Protein AF-A0A7V6X004-F1 (afdb_monomer_lite)

Sequence (147 aa):
MLSRKVRIRLLLVLLCLLVVHVFVLPSQNLTAADRKILEEVDLLMKHHDYAGAIALLEKTLNFQEQENVKPFLERMELAQELHASESAFSAAMQHYNEGNYQLALEYFRRVKPKDVKNFTAAREKICELNMSIVKDVIREKEISGAQ

Radius of gyration: 27.27 Å; chains: 1; bounding box: 53×56×82 Å

Structure (mmCIF, N/CA/C/O backbone):
data_AF-A0A7V6X004-F1
#
_entry.id   AF-A0A7V6X004-F1
#
loop_
_atom_site.group_PDB
_atom_site.id
_atom_site.type_symbol
_atom_site.label_atom_id
_atom_site.label_alt_id
_atom_site.label_comp_id
_atom_site.label_asym_id
_atom_site.label_entity_id
_atom_site.label_seq_id
_atom_site.pdbx_PDB_ins_code
_atom_site.Cartn_x
_atom_site.Cartn_y
_atom_site.Cartn_z
_atom_site.occupancy
_atom_site.B_iso_or_equiv
_atom_site.auth_seq_id
_atom_site.auth_comp_id
_atom_site.auth_asym_id
_atom_site.auth_atom_id
_atom_site.pdbx_PDB_model_num
ATOM 1 N N . MET A 1 1 ? 11.424 47.099 -39.315 1.00 58.59 1 MET A N 1
ATOM 2 C CA . MET A 1 1 ? 12.587 46.178 -39.390 1.00 58.59 1 MET A CA 1
ATOM 3 C C . MET A 1 1 ? 13.391 46.293 -38.100 1.00 58.59 1 MET A C 1
ATOM 5 O O . MET A 1 1 ? 13.890 47.375 -37.824 1.00 58.59 1 MET A O 1
ATOM 9 N N . LEU A 1 2 ? 13.506 45.235 -37.286 1.00 64.00 2 LEU A N 1
ATOM 10 C CA . LEU A 1 2 ? 14.299 45.308 -36.046 1.00 64.00 2 LEU A CA 1
ATOM 11 C C . LEU A 1 2 ? 15.771 45.617 -36.358 1.00 64.00 2 LEU A C 1
ATOM 13 O O . LEU A 1 2 ? 16.352 44.993 -37.254 1.00 64.00 2 LEU A O 1
ATOM 17 N N . SER A 1 3 ? 16.363 46.541 -35.596 1.00 79.75 3 SER A N 1
ATOM 18 C CA . SER A 1 3 ? 17.780 46.904 -35.692 1.00 79.75 3 SER A CA 1
ATOM 19 C C . SER A 1 3 ? 18.680 45.690 -35.443 1.00 79.75 3 SER A C 1
ATOM 21 O O . SER A 1 3 ? 18.392 44.851 -34.586 1.00 79.75 3 SER A O 1
ATOM 23 N N . ARG A 1 4 ? 19.792 45.600 -36.184 1.00 80.69 4 ARG A N 1
ATOM 24 C CA . ARG A 1 4 ? 20.750 44.477 -36.149 1.00 80.69 4 ARG A CA 1
ATOM 25 C C . ARG A 1 4 ? 21.224 44.168 -34.720 1.00 80.69 4 ARG A C 1
ATOM 27 O O . ARG A 1 4 ? 21.331 43.006 -34.349 1.00 80.69 4 ARG A O 1
ATOM 34 N N . LYS A 1 5 ? 21.397 45.206 -33.893 1.00 83.06 5 LYS A N 1
ATOM 35 C CA . LYS A 1 5 ? 21.793 45.100 -32.476 1.00 83.06 5 LYS A CA 1
ATOM 36 C C . LYS A 1 5 ? 20.713 44.452 -31.603 1.00 83.06 5 LYS A C 1
ATOM 38 O O . LYS A 1 5 ? 21.031 43.674 -30.711 1.00 83.06 5 LYS A O 1
ATOM 43 N N . VAL A 1 6 ? 19.441 44.747 -31.878 1.00 82.94 6 VAL A N 1
ATOM 44 C CA . VAL A 1 6 ? 18.302 44.185 -31.138 1.00 82.94 6 VAL A CA 1
ATOM 45 C C . VAL A 1 6 ? 18.135 42.706 -31.475 1.00 82.94 6 VAL A C 1
ATOM 47 O O . VAL A 1 6 ? 17.937 41.907 -30.570 1.00 82.94 6 VAL A O 1
ATOM 50 N N . ARG A 1 7 ? 18.317 42.317 -32.747 1.00 85.75 7 ARG A N 1
ATOM 51 C CA . ARG A 1 7 ? 18.272 40.902 -33.160 1.00 85.75 7 ARG A CA 1
ATOM 52 C C . ARG A 1 7 ? 19.364 40.065 -32.493 1.00 85.75 7 ARG A C 1
ATOM 54 O O . ARG A 1 7 ? 19.078 38.967 -32.035 1.00 85.75 7 ARG A O 1
ATOM 61 N N . ILE A 1 8 ? 20.585 40.599 -32.395 1.00 87.00 8 ILE A N 1
ATOM 62 C CA . ILE A 1 8 ? 21.707 39.908 -31.737 1.00 87.00 8 ILE A CA 1
ATOM 63 C C . ILE A 1 8 ? 21.430 39.717 -30.242 1.00 87.00 8 ILE A C 1
ATOM 65 O O . ILE A 1 8 ? 21.619 38.620 -29.729 1.00 87.00 8 ILE A O 1
ATOM 69 N N . ARG A 1 9 ? 20.925 40.749 -29.547 1.00 87.75 9 ARG A N 1
ATOM 70 C CA . ARG A 1 9 ? 20.563 40.634 -28.123 1.00 87.75 9 ARG A CA 1
ATOM 71 C C . ARG A 1 9 ? 19.437 39.624 -27.890 1.00 87.75 9 ARG A C 1
ATOM 73 O O . ARG A 1 9 ? 19.521 38.846 -26.949 1.00 87.75 9 ARG A O 1
ATOM 80 N N . LEU A 1 10 ? 18.426 39.601 -28.759 1.00 87.12 10 LEU A N 1
ATOM 81 C CA . LEU A 1 10 ? 17.325 38.635 -28.689 1.00 87.12 10 LEU A CA 1
ATOM 82 C C . LEU A 1 10 ? 17.809 37.194 -28.880 1.00 87.12 10 LEU A C 1
ATOM 84 O O . LEU A 1 10 ? 17.416 36.323 -28.113 1.00 87.12 10 LEU A O 1
ATOM 88 N N . LEU A 1 11 ? 18.698 36.955 -29.849 1.00 89.38 11 LEU A N 1
ATOM 89 C CA . LEU A 1 11 ? 19.294 35.633 -30.070 1.00 89.38 11 LEU A CA 1
ATOM 90 C C . LEU A 1 11 ? 20.123 35.165 -28.870 1.00 89.38 11 LEU A C 1
ATOM 92 O O . LEU A 1 11 ? 20.047 33.998 -28.505 1.00 89.38 11 LEU A O 1
ATOM 96 N N . LEU A 1 12 ? 20.867 36.071 -28.230 1.00 90.06 12 LEU A N 1
ATOM 97 C CA . LEU A 1 12 ? 21.662 35.763 -27.038 1.00 90.06 12 LEU A CA 1
ATOM 98 C C . LEU A 1 12 ? 20.784 35.357 -25.847 1.00 90.06 12 LEU A C 1
ATOM 100 O O . LEU A 1 12 ? 21.066 34.358 -25.194 1.00 90.06 12 LEU A O 1
ATOM 104 N N . VAL A 1 13 ? 19.687 36.081 -25.601 1.00 90.06 13 VAL A N 1
ATOM 105 C CA . VAL A 1 13 ? 18.732 35.731 -24.535 1.00 90.06 13 VAL A CA 1
ATOM 106 C C . VAL A 1 13 ? 18.039 34.401 -24.835 1.00 90.06 13 VAL A C 1
ATOM 108 O O . VAL A 1 13 ? 17.919 33.564 -23.945 1.00 90.06 13 VAL A O 1
ATOM 111 N N . LEU A 1 14 ? 17.631 34.171 -26.086 1.00 88.06 14 LEU A N 1
ATOM 112 C CA . LEU A 1 14 ? 17.004 32.914 -26.499 1.00 88.06 14 LEU A CA 1
ATOM 113 C C . LEU A 1 14 ? 17.957 31.720 -26.325 1.00 88.06 14 LEU A C 1
ATOM 115 O O . LEU A 1 14 ? 17.542 30.664 -25.857 1.00 88.06 14 LEU A O 1
ATOM 119 N N . LEU A 1 15 ? 19.240 31.904 -26.653 1.00 89.00 15 LEU A N 1
ATOM 120 C CA . LEU A 1 15 ? 20.278 30.895 -26.459 1.00 89.00 15 LEU A CA 1
ATOM 121 C C . LEU A 1 15 ? 20.480 30.585 -24.970 1.00 89.00 15 LEU A C 1
ATOM 123 O O . LEU A 1 15 ? 20.532 29.417 -24.600 1.00 89.00 15 LEU A O 1
ATOM 127 N N . CYS A 1 16 ? 20.530 31.604 -24.106 1.00 85.56 16 CYS A N 1
ATOM 128 C CA . CYS A 1 16 ? 20.607 31.396 -22.659 1.00 85.56 16 CYS A CA 1
ATOM 129 C C . CYS A 1 16 ? 19.383 30.640 -22.118 1.00 85.56 16 CYS A C 1
ATOM 131 O O . CYS A 1 16 ? 19.549 29.726 -21.316 1.00 85.56 16 CYS A O 1
ATOM 133 N N . LEU A 1 17 ? 18.170 30.964 -22.582 1.00 82.44 17 LEU A N 1
ATOM 134 C CA . LEU A 1 17 ? 16.949 30.249 -22.186 1.00 82.44 17 LEU A CA 1
ATOM 135 C C . LEU A 1 17 ? 16.964 28.780 -22.639 1.00 82.44 17 LEU A C 1
ATOM 137 O O . LEU A 1 17 ? 16.582 27.903 -21.867 1.00 82.44 17 LEU A O 1
ATOM 141 N N . LEU A 1 18 ? 17.461 28.505 -23.849 1.00 80.69 18 LEU A N 1
ATOM 142 C CA . LEU A 1 18 ? 17.637 27.145 -24.368 1.00 80.69 18 LEU A CA 1
ATOM 143 C C . LEU A 1 18 ? 18.658 26.343 -23.557 1.00 80.69 18 LEU A C 1
ATOM 145 O O . LEU A 1 18 ? 18.378 25.205 -23.196 1.00 80.69 18 LEU A O 1
ATOM 149 N N . VAL A 1 19 ? 19.811 26.932 -23.224 1.00 78.88 19 VAL A N 1
ATOM 150 C CA . VAL A 1 19 ? 20.838 26.264 -22.406 1.00 78.88 19 VAL A CA 1
ATOM 151 C C . VAL A 1 19 ? 20.289 25.925 -21.020 1.00 78.88 19 VAL A C 1
ATOM 153 O O . VAL A 1 19 ? 20.493 24.810 -20.553 1.00 78.88 19 VAL A O 1
ATOM 156 N N . VAL A 1 20 ? 19.527 26.830 -20.395 1.00 75.19 20 VAL A N 1
ATOM 157 C CA . VAL A 1 20 ? 18.860 26.559 -19.111 1.00 75.19 20 VAL A CA 1
ATOM 158 C C . VAL A 1 20 ? 17.831 25.434 -19.248 1.00 75.19 20 VAL A C 1
ATOM 160 O O . VAL A 1 20 ? 17.789 24.556 -18.397 1.00 75.19 20 VAL A O 1
ATOM 163 N N . HIS A 1 21 ? 17.033 25.401 -20.319 1.00 64.69 21 HIS A N 1
ATOM 164 C CA . HIS A 1 21 ? 16.082 24.304 -20.538 1.00 64.69 21 HIS A CA 1
ATOM 165 C C . HIS A 1 21 ? 16.773 22.949 -20.743 1.00 64.69 21 HIS A C 1
ATOM 167 O O . HIS A 1 21 ? 16.291 21.951 -20.219 1.00 64.69 21 HIS A O 1
ATOM 173 N N . VAL A 1 22 ? 17.907 22.906 -21.446 1.00 65.50 22 VAL A N 1
ATOM 174 C CA . VAL A 1 22 ? 18.658 21.662 -21.691 1.00 65.50 22 VAL A CA 1
ATOM 175 C C . VAL A 1 22 ? 19.409 21.181 -20.442 1.00 65.50 22 VAL A C 1
ATOM 177 O O . VAL A 1 22 ? 19.494 19.979 -20.225 1.00 65.50 22 VAL A O 1
ATOM 180 N N . PHE A 1 23 ? 19.932 22.087 -19.607 1.00 61.88 23 PHE A N 1
ATOM 181 C CA . PHE A 1 23 ? 20.695 21.717 -18.404 1.00 61.88 23 PHE A CA 1
ATOM 182 C C . PHE A 1 23 ? 19.841 21.488 -17.148 1.00 61.88 23 PHE A C 1
ATOM 184 O O . PHE A 1 23 ? 20.287 20.789 -16.242 1.00 61.88 23 PHE A O 1
ATOM 191 N N . VAL A 1 24 ? 18.648 22.086 -17.050 1.00 58.91 24 VAL A N 1
ATOM 192 C CA . VAL A 1 24 ? 17.791 21.980 -15.850 1.00 58.91 24 VAL A CA 1
ATOM 193 C C . VAL A 1 24 ? 16.772 20.844 -15.960 1.00 58.91 24 VAL A C 1
ATOM 195 O O . VAL A 1 24 ? 16.315 20.339 -14.936 1.00 58.91 24 VAL A O 1
ATOM 198 N N . LEU A 1 25 ? 16.420 20.405 -17.171 1.00 52.44 25 LEU A N 1
ATOM 19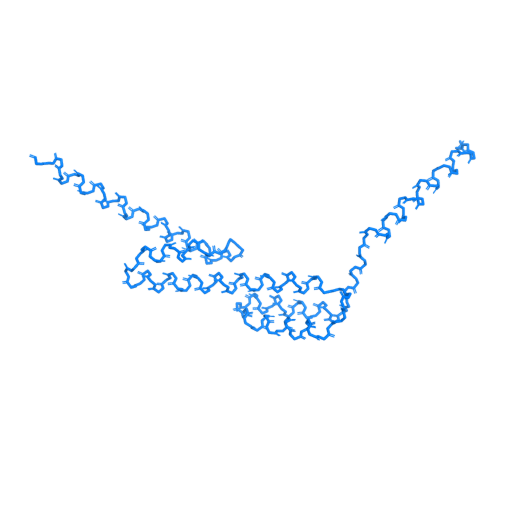9 C CA . LEU A 1 25 ? 15.531 19.261 -17.356 1.00 52.44 25 LEU A CA 1
ATOM 200 C C . LEU A 1 25 ? 16.368 17.977 -17.422 1.00 52.44 25 LEU A C 1
ATOM 202 O O . LEU A 1 25 ? 17.045 17.764 -18.427 1.00 52.44 25 LEU A O 1
ATOM 206 N N . PRO A 1 26 ? 16.332 17.098 -16.400 1.00 53.00 26 PRO A N 1
ATOM 207 C CA . PRO A 1 26 ? 16.907 15.771 -16.555 1.00 53.00 26 PRO A CA 1
ATOM 208 C C . PRO A 1 26 ? 16.189 15.087 -17.721 1.00 53.00 26 PRO A C 1
ATOM 210 O O . PRO A 1 26 ? 14.958 15.012 -17.737 1.00 53.00 26 PRO A O 1
ATOM 213 N N . SER A 1 27 ? 16.942 14.607 -18.710 1.00 51.50 27 SER A N 1
ATOM 214 C CA . SER A 1 27 ? 16.396 13.794 -19.792 1.00 51.50 27 SER A CA 1
ATOM 215 C C . SER A 1 27 ? 15.960 12.449 -19.216 1.00 51.50 27 SER A C 1
ATOM 217 O O . SER A 1 27 ? 16.728 11.492 -19.212 1.00 51.50 27 SER A O 1
ATOM 219 N N . GLN A 1 28 ? 14.738 12.379 -18.686 1.00 55.12 28 GLN A N 1
ATOM 220 C CA . GLN A 1 28 ? 14.112 11.132 -18.249 1.00 55.12 28 GLN A CA 1
ATOM 221 C C . GLN A 1 28 ? 13.696 10.316 -19.475 1.00 55.12 28 GLN A C 1
ATOM 223 O O . GLN A 1 28 ? 12.514 10.154 -19.779 1.00 55.12 28 GLN A O 1
ATOM 228 N N . ASN A 1 29 ? 14.677 9.830 -20.226 1.00 64.69 29 ASN A N 1
ATOM 229 C CA . ASN A 1 29 ? 14.435 8.992 -21.387 1.00 64.69 29 ASN A CA 1
ATOM 230 C C . ASN A 1 29 ? 14.247 7.548 -20.909 1.00 64.69 29 ASN A C 1
ATOM 232 O O . ASN A 1 29 ? 15.111 6.704 -21.121 1.00 64.69 29 ASN A O 1
ATOM 236 N N . LEU A 1 30 ? 13.115 7.276 -20.248 1.00 75.94 30 LEU A N 1
ATOM 237 C CA . LEU A 1 30 ? 12.703 5.912 -19.909 1.00 75.94 30 LEU A CA 1
ATOM 238 C C . LEU A 1 30 ? 12.694 5.061 -21.182 1.00 75.94 30 LEU A C 1
ATOM 240 O O . LEU A 1 30 ? 12.046 5.408 -22.182 1.00 75.94 30 LEU A O 1
ATOM 244 N N . THR A 1 31 ? 13.390 3.929 -21.147 1.00 84.25 31 THR A N 1
ATOM 245 C CA . THR A 1 31 ? 13.387 2.999 -22.273 1.00 84.25 31 THR A CA 1
ATOM 246 C C . THR A 1 31 ? 12.000 2.364 -22.436 1.00 84.25 31 THR A C 1
ATOM 248 O O . THR A 1 31 ? 11.113 2.465 -21.582 1.00 84.25 31 THR A O 1
ATOM 251 N N . ALA A 1 32 ? 11.753 1.707 -23.572 1.00 86.38 32 ALA A N 1
ATOM 252 C CA . ALA A 1 32 ? 10.527 0.922 -23.741 1.00 86.38 32 ALA A CA 1
ATOM 253 C C . ALA A 1 32 ? 10.436 -0.228 -22.717 1.00 86.38 32 ALA A C 1
ATOM 255 O O . ALA A 1 32 ? 9.341 -0.550 -22.262 1.00 86.38 32 ALA A O 1
ATOM 256 N N . ALA A 1 33 ? 11.579 -0.806 -22.328 1.00 87.38 33 ALA A N 1
ATOM 257 C CA . ALA A 1 33 ? 11.644 -1.843 -21.306 1.00 87.38 33 ALA A CA 1
ATOM 258 C C . ALA A 1 33 ? 11.272 -1.291 -19.922 1.00 87.38 33 A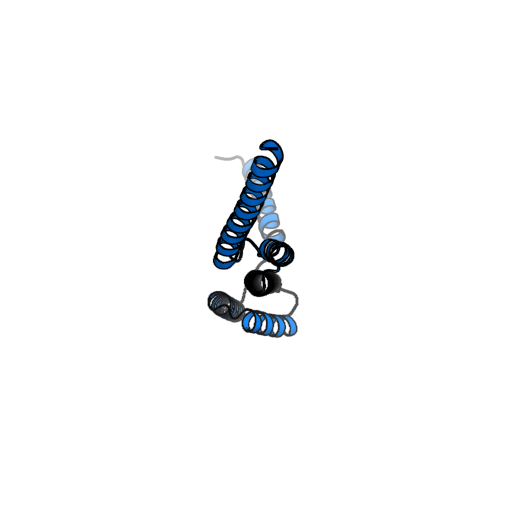LA A C 1
ATOM 260 O O . ALA A 1 33 ? 10.435 -1.881 -19.246 1.00 87.38 33 ALA A O 1
ATOM 261 N N . ASP A 1 34 ? 11.805 -0.123 -19.552 1.00 88.62 34 ASP A N 1
ATOM 262 C CA . ASP A 1 34 ? 11.501 0.517 -18.266 1.00 88.62 34 ASP A CA 1
ATOM 263 C C . ASP A 1 34 ? 10.011 0.828 -18.121 1.00 88.62 34 ASP A C 1
ATOM 265 O O . ASP A 1 34 ? 9.404 0.539 -17.093 1.00 88.62 34 ASP A O 1
ATOM 269 N N . ARG A 1 35 ? 9.398 1.371 -19.182 1.00 90.31 35 ARG A N 1
ATOM 270 C CA . ARG A 1 35 ? 7.955 1.646 -19.204 1.00 90.31 35 ARG A CA 1
ATOM 271 C C . ARG A 1 35 ? 7.132 0.382 -19.010 1.00 90.31 35 ARG A C 1
ATOM 273 O O . ARG A 1 35 ? 6.210 0.392 -18.205 1.00 90.31 35 ARG A O 1
ATOM 280 N N . LYS A 1 36 ? 7.501 -0.708 -19.685 1.00 93.06 36 LYS A N 1
ATOM 281 C CA . LYS A 1 36 ? 6.814 -1.993 -19.543 1.00 93.06 36 LYS A CA 1
ATOM 282 C C . LYS A 1 36 ? 6.882 -2.523 -18.106 1.00 93.06 36 LYS A C 1
ATOM 284 O O . LYS A 1 36 ? 5.881 -3.017 -17.603 1.00 93.06 36 LYS A O 1
ATOM 289 N N . ILE A 1 37 ? 8.036 -2.401 -17.446 1.00 93.81 37 ILE A N 1
ATOM 290 C CA . ILE A 1 37 ? 8.188 -2.814 -16.043 1.00 93.81 37 ILE A CA 1
ATOM 291 C C . ILE A 1 37 ? 7.290 -1.966 -15.139 1.00 93.81 37 ILE A C 1
ATOM 293 O O . ILE A 1 37 ? 6.577 -2.512 -14.305 1.00 93.81 37 ILE A O 1
ATOM 297 N N . LEU A 1 38 ? 7.291 -0.642 -15.312 1.00 94.50 38 LEU A N 1
ATOM 298 C CA . LEU A 1 38 ? 6.445 0.247 -14.511 1.00 94.50 38 LEU A CA 1
ATOM 299 C C . LEU A 1 38 ? 4.947 -0.025 -14.725 1.00 94.50 38 LEU A C 1
ATOM 301 O O . LEU A 1 38 ? 4.194 -0.020 -13.758 1.00 94.50 38 LEU A O 1
ATOM 305 N N . GLU A 1 39 ? 4.519 -0.324 -15.953 1.00 95.88 39 GLU A N 1
ATOM 306 C CA . GLU A 1 39 ? 3.138 -0.732 -16.245 1.00 95.88 39 GLU A CA 1
ATOM 307 C C . GLU A 1 39 ? 2.760 -2.050 -15.551 1.00 95.88 39 GLU A C 1
ATOM 309 O O . GLU A 1 39 ? 1.651 -2.185 -15.035 1.00 95.88 39 GLU A O 1
ATOM 314 N N . GLU A 1 40 ? 3.677 -3.018 -15.507 1.00 97.00 40 GLU A N 1
ATOM 315 C CA . GLU A 1 40 ? 3.475 -4.287 -14.801 1.00 97.00 40 GLU A CA 1
ATOM 316 C C . GLU A 1 40 ? 3.381 -4.081 -13.282 1.00 97.00 40 GLU A C 1
ATOM 318 O O . GLU A 1 40 ? 2.492 -4.631 -12.632 1.00 97.00 40 GLU A O 1
ATOM 323 N N . VAL A 1 41 ? 4.230 -3.219 -12.722 1.00 96.88 41 VAL A N 1
ATOM 324 C CA . VAL A 1 41 ? 4.165 -2.794 -11.316 1.00 96.88 41 VAL A CA 1
ATOM 325 C C . VAL A 1 41 ? 2.827 -2.118 -11.004 1.00 96.88 41 VAL A C 1
ATOM 327 O O . VAL A 1 41 ? 2.178 -2.465 -10.016 1.00 96.88 41 VAL A O 1
ATOM 330 N N . ASP A 1 42 ? 2.378 -1.192 -11.852 1.00 96.38 42 ASP A N 1
ATOM 331 C CA . ASP A 1 42 ? 1.094 -0.505 -11.686 1.00 96.38 42 ASP A CA 1
ATOM 332 C C . ASP A 1 42 ? -0.085 -1.494 -11.756 1.00 96.38 42 ASP A C 1
ATOM 334 O O . ASP A 1 42 ? -1.058 -1.364 -11.004 1.00 96.38 42 ASP A O 1
ATOM 338 N N . LEU A 1 43 ? 0.007 -2.524 -12.605 1.00 97.69 43 LEU A N 1
ATOM 339 C CA . LEU A 1 43 ? -0.981 -3.599 -12.685 1.00 97.69 43 LEU A CA 1
ATOM 340 C C . LEU A 1 43 ? -1.019 -4.437 -11.398 1.00 97.69 43 LEU A C 1
ATOM 342 O O . LEU A 1 43 ? -2.106 -4.691 -10.876 1.00 97.69 43 LEU A O 1
ATOM 346 N N . LEU A 1 44 ? 0.141 -4.822 -10.859 1.00 97.56 44 LEU A N 1
ATOM 347 C CA . LEU A 1 44 ? 0.246 -5.554 -9.590 1.00 97.56 44 LEU A CA 1
ATOM 348 C C . LEU A 1 44 ? -0.357 -4.748 -8.433 1.00 97.56 44 LEU A C 1
ATOM 350 O O . LEU A 1 44 ? -1.223 -5.251 -7.716 1.00 97.56 44 LEU A O 1
ATOM 354 N N . MET A 1 45 ? -0.001 -3.464 -8.311 1.00 96.00 45 MET A N 1
ATOM 355 C CA . MET A 1 45 ? -0.572 -2.573 -7.293 1.00 96.00 45 MET A CA 1
ATOM 356 C C . MET A 1 45 ? -2.090 -2.416 -7.439 1.00 96.00 45 MET A C 1
ATOM 358 O O . MET A 1 45 ? -2.810 -2.407 -6.440 1.00 96.00 45 MET A O 1
ATOM 362 N N . LYS A 1 46 ? -2.603 -2.328 -8.673 1.00 95.06 46 LYS A N 1
ATOM 363 C CA . LYS A 1 46 ? -4.048 -2.275 -8.945 1.00 95.06 46 LYS A CA 1
ATOM 364 C C . LYS A 1 46 ? -4.770 -3.554 -8.514 1.00 95.06 46 LYS A C 1
ATOM 366 O O . LYS A 1 46 ? -5.937 -3.496 -8.130 1.00 95.06 46 LYS A O 1
ATOM 371 N N . HIS A 1 47 ? -4.090 -4.694 -8.572 1.00 95.81 47 HIS A N 1
ATOM 372 C CA . HIS A 1 47 ? -4.592 -5.977 -8.088 1.00 95.81 47 HIS A CA 1
ATOM 373 C C . HIS A 1 47 ? -4.322 -6.227 -6.599 1.00 95.81 47 HIS A C 1
ATOM 375 O O . HIS A 1 47 ? -4.607 -7.324 -6.128 1.00 95.81 47 HIS A O 1
ATOM 381 N N . HIS A 1 48 ? -3.842 -5.221 -5.858 1.00 94.38 48 HIS A N 1
ATOM 382 C CA . HIS A 1 48 ? -3.450 -5.331 -4.449 1.00 94.38 48 HIS A CA 1
ATOM 383 C C . HIS A 1 48 ? -2.296 -6.321 -4.192 1.00 94.38 48 HIS A C 1
ATOM 385 O O . HIS A 1 48 ? -2.024 -6.678 -3.050 1.00 94.38 48 HIS A O 1
ATOM 391 N N . ASP A 1 49 ? -1.559 -6.735 -5.229 1.00 96.69 49 ASP A N 1
ATOM 392 C CA . ASP A 1 49 ? -0.346 -7.541 -5.073 1.00 96.69 49 ASP A CA 1
ATOM 393 C C . ASP A 1 49 ? 0.870 -6.635 -4.834 1.00 96.69 49 ASP A C 1
ATOM 395 O O . ASP A 1 49 ? 1.765 -6.477 -5.670 1.00 96.69 49 ASP A O 1
ATOM 399 N N . TYR A 1 50 ? 0.879 -5.975 -3.675 1.00 96.44 50 TYR A N 1
ATOM 400 C CA . TYR A 1 50 ? 1.951 -5.049 -3.317 1.00 96.44 50 TYR A CA 1
ATOM 401 C C . TYR A 1 50 ? 3.284 -5.764 -3.079 1.00 96.44 50 TYR A C 1
ATOM 403 O O . TYR A 1 50 ? 4.336 -5.213 -3.395 1.00 96.44 50 TYR A O 1
ATOM 411 N N . ALA A 1 51 ? 3.252 -6.998 -2.567 1.00 96.06 51 ALA A N 1
ATOM 412 C CA . ALA A 1 51 ? 4.455 -7.798 -2.358 1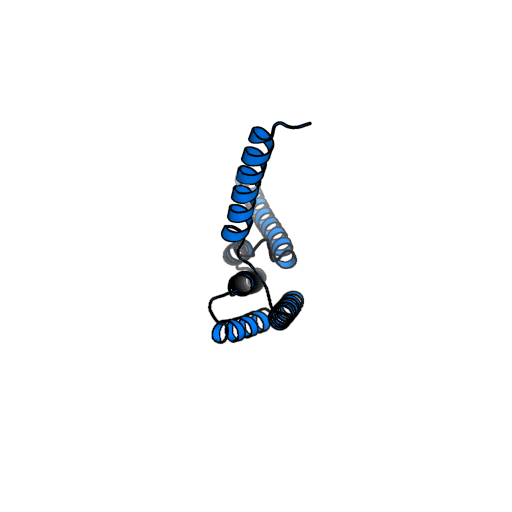.00 96.06 51 ALA A CA 1
ATOM 413 C C . ALA A 1 51 ? 5.124 -8.156 -3.695 1.00 96.06 51 ALA A C 1
ATOM 415 O O . ALA A 1 51 ? 6.338 -7.988 -3.834 1.00 96.06 51 ALA A O 1
ATOM 416 N N . GLY A 1 52 ? 4.338 -8.573 -4.695 1.00 97.25 52 GLY A N 1
ATOM 417 C CA . GLY A 1 52 ? 4.825 -8.804 -6.053 1.00 97.25 52 GLY A CA 1
ATOM 418 C C . GLY A 1 52 ? 5.380 -7.532 -6.697 1.00 97.25 52 GLY A C 1
ATOM 419 O O . GLY A 1 52 ? 6.469 -7.559 -7.274 1.00 97.25 52 GLY A O 1
ATOM 420 N N . ALA A 1 53 ? 4.681 -6.401 -6.544 1.00 97.00 53 ALA A N 1
ATOM 421 C CA . ALA A 1 53 ? 5.133 -5.106 -7.055 1.00 97.00 53 ALA A CA 1
ATOM 422 C C . ALA A 1 53 ? 6.491 -4.686 -6.458 1.00 97.00 53 ALA A C 1
ATOM 424 O O . ALA A 1 53 ? 7.402 -4.312 -7.198 1.00 97.00 53 ALA A O 1
ATOM 425 N N . ILE A 1 54 ? 6.649 -4.800 -5.134 1.00 97.19 54 ILE A N 1
ATOM 426 C CA . ILE A 1 54 ? 7.901 -4.500 -4.423 1.00 97.19 54 ILE A CA 1
ATOM 427 C C . ILE A 1 54 ? 9.023 -5.420 -4.911 1.00 97.19 54 ILE A C 1
ATOM 429 O O . ILE A 1 54 ? 10.079 -4.927 -5.298 1.00 97.19 54 ILE A O 1
ATOM 433 N N . ALA A 1 55 ? 8.791 -6.733 -4.982 1.00 96.75 55 ALA A N 1
ATOM 434 C CA . ALA A 1 55 ? 9.807 -7.689 -5.425 1.00 96.75 55 ALA A CA 1
ATOM 435 C C . ALA A 1 55 ? 10.283 -7.419 -6.867 1.00 96.75 55 ALA A C 1
ATOM 437 O O . ALA A 1 55 ? 11.478 -7.515 -7.165 1.00 96.75 55 ALA A O 1
ATOM 438 N N . LEU A 1 56 ? 9.367 -7.048 -7.771 1.00 95.81 56 LEU A N 1
ATOM 439 C CA . LEU A 1 56 ? 9.703 -6.684 -9.150 1.00 95.81 56 LEU A CA 1
ATOM 440 C C . LEU A 1 56 ? 10.551 -5.404 -9.211 1.00 95.81 56 LEU A C 1
ATOM 442 O O . LEU A 1 56 ? 11.537 -5.345 -9.953 1.00 95.81 56 LEU A O 1
ATOM 446 N N . LEU A 1 57 ? 10.204 -4.397 -8.409 1.00 95.12 57 LEU A N 1
ATOM 447 C CA . LEU A 1 57 ? 10.957 -3.148 -8.310 1.00 95.12 57 LEU A CA 1
ATOM 448 C C . LEU A 1 57 ? 12.345 -3.359 -7.692 1.00 95.12 57 LEU A C 1
ATOM 450 O O . LEU A 1 57 ? 13.319 -2.868 -8.251 1.00 95.12 57 LEU A O 1
ATOM 454 N N . GLU A 1 58 ? 12.467 -4.127 -6.605 1.00 94.31 58 GLU A N 1
ATOM 455 C CA . GLU A 1 58 ? 13.757 -4.456 -5.975 1.00 94.31 58 GLU A CA 1
ATOM 456 C C . GLU A 1 58 ? 14.679 -5.164 -6.964 1.00 94.31 58 GLU A C 1
ATOM 458 O O . GLU A 1 58 ? 15.840 -4.786 -7.133 1.00 94.31 58 GLU A O 1
ATOM 463 N N . LYS A 1 59 ? 14.141 -6.159 -7.679 1.00 92.69 59 LYS A N 1
ATOM 464 C CA . LYS A 1 59 ? 14.878 -6.848 -8.735 1.00 92.69 59 LYS A CA 1
ATOM 465 C C . LYS A 1 59 ? 15.354 -5.860 -9.796 1.00 92.69 59 LYS A C 1
ATOM 467 O O . LYS A 1 59 ? 16.517 -5.907 -10.169 1.00 92.69 59 LYS A O 1
ATOM 472 N N . THR A 1 60 ? 14.485 -4.969 -10.265 1.00 90.19 60 THR A N 1
ATOM 473 C CA . THR A 1 60 ? 14.816 -4.004 -11.325 1.00 90.19 60 THR A CA 1
ATOM 474 C C . THR A 1 60 ? 15.888 -3.009 -10.881 1.00 90.19 60 THR A C 1
ATOM 476 O O . THR A 1 60 ? 16.855 -2.782 -11.606 1.00 90.19 60 THR A O 1
ATOM 479 N N . LEU A 1 61 ? 15.768 -2.482 -9.662 1.00 89.06 61 LEU A N 1
ATOM 480 C CA . LEU A 1 61 ? 16.715 -1.535 -9.071 1.00 89.06 61 LEU A CA 1
ATOM 481 C C . LEU A 1 61 ? 18.106 -2.142 -8.856 1.00 89.06 61 LEU A C 1
ATOM 483 O O . LEU A 1 61 ? 19.100 -1.439 -8.999 1.00 89.06 61 LEU A O 1
ATOM 487 N N . ASN A 1 62 ? 18.192 -3.444 -8.572 1.00 86.00 62 ASN A N 1
ATOM 488 C CA . ASN A 1 62 ? 19.472 -4.140 -8.419 1.00 86.00 62 ASN A CA 1
ATOM 489 C C . ASN A 1 62 ? 20.270 -4.265 -9.731 1.00 86.00 62 ASN A C 1
ATOM 491 O O . ASN A 1 62 ? 21.478 -4.490 -9.679 1.00 86.00 62 ASN A O 1
ATOM 495 N N . PHE A 1 63 ? 19.616 -4.149 -10.893 1.00 76.38 63 PHE A N 1
ATOM 496 C CA . PHE A 1 63 ? 20.248 -4.318 -12.209 1.00 76.38 63 PHE A CA 1
ATOM 497 C C . PHE A 1 63 ? 20.358 -3.020 -13.025 1.00 76.38 63 PHE A C 1
ATOM 499 O O . PHE A 1 63 ? 20.961 -3.046 -14.096 1.00 76.38 63 PHE A O 1
ATOM 506 N N . GLN A 1 64 ? 19.790 -1.901 -12.562 1.00 72.44 64 GLN A N 1
ATOM 507 C CA . GLN A 1 64 ? 19.850 -0.620 -13.272 1.00 72.44 64 GLN A CA 1
ATOM 508 C C . GLN A 1 64 ? 21.081 0.210 -12.886 1.00 72.44 64 GLN A C 1
ATOM 510 O O . GLN A 1 64 ? 21.431 0.339 -11.713 1.00 72.44 64 GLN A O 1
ATOM 515 N N . GLU A 1 65 ? 21.709 0.831 -13.887 1.00 65.88 65 GLU A N 1
ATOM 516 C CA . GLU A 1 65 ? 22.666 1.917 -13.664 1.00 65.88 65 GLU A CA 1
ATOM 517 C C . GLU A 1 65 ? 21.933 3.167 -13.138 1.00 65.88 65 GLU A C 1
ATOM 519 O O . GLU A 1 65 ? 20.749 3.364 -13.395 1.00 65.88 65 GLU A O 1
ATOM 524 N N . GLN A 1 66 ? 22.625 4.017 -12.371 1.00 63.31 66 GLN A N 1
ATOM 525 C CA . GLN A 1 66 ? 22.027 5.112 -11.580 1.00 63.31 66 GLN A CA 1
ATOM 526 C C . GLN A 1 66 ? 21.232 6.158 -12.395 1.00 63.31 66 GLN A C 1
ATOM 528 O O . GLN A 1 66 ? 20.449 6.923 -11.822 1.00 63.31 66 GLN A O 1
ATOM 533 N N . GLU A 1 67 ? 21.395 6.200 -13.717 1.00 63.91 67 GLU A N 1
ATOM 534 C CA . GLU A 1 67 ? 20.599 7.040 -14.609 1.00 63.91 67 GLU A CA 1
ATOM 535 C C . GLU A 1 67 ? 19.191 6.441 -14.797 1.00 63.91 67 GLU A C 1
ATOM 537 O O . GLU A 1 67 ? 19.032 5.341 -15.310 1.00 63.91 67 GLU A O 1
ATOM 542 N N . ASN A 1 68 ? 18.149 7.200 -14.436 1.00 71.62 68 ASN A N 1
ATOM 543 C CA . ASN A 1 68 ? 16.715 6.856 -14.571 1.00 71.62 68 ASN A CA 1
ATOM 544 C C . ASN A 1 68 ? 16.084 5.994 -13.463 1.00 71.62 68 ASN A C 1
ATOM 546 O O . ASN A 1 68 ? 14.960 5.525 -13.616 1.00 71.62 68 ASN A O 1
ATOM 550 N N . VAL A 1 69 ? 16.726 5.882 -12.302 1.00 84.88 69 VAL A N 1
ATOM 551 C CA . VAL A 1 69 ? 16.203 5.125 -11.147 1.00 84.88 69 VAL A CA 1
ATOM 552 C C . VAL A 1 69 ? 15.014 5.815 -10.445 1.00 84.88 69 VAL A C 1
ATOM 554 O O . VAL A 1 69 ? 14.185 5.170 -9.802 1.00 84.88 69 VAL A O 1
ATOM 557 N N . LYS A 1 70 ? 14.879 7.140 -10.586 1.00 88.25 70 LYS A N 1
ATOM 558 C CA . LYS A 1 70 ? 13.889 7.946 -9.846 1.00 88.25 70 LYS A CA 1
ATOM 559 C C . LYS A 1 70 ? 12.434 7.445 -9.975 1.00 88.25 70 LYS A C 1
ATOM 561 O O . LYS A 1 70 ? 11.803 7.284 -8.933 1.00 88.25 70 LYS A O 1
ATOM 566 N N . PRO A 1 71 ? 11.890 7.156 -11.173 1.00 89.62 71 PRO A N 1
ATOM 567 C CA . PRO A 1 71 ? 10.517 6.662 -11.299 1.00 89.62 71 PRO A CA 1
ATOM 568 C C . PRO A 1 71 ? 10.293 5.334 -10.564 1.00 89.62 71 PRO A C 1
ATOM 570 O O . PRO A 1 71 ? 9.246 5.145 -9.952 1.00 89.62 71 PRO A O 1
ATOM 573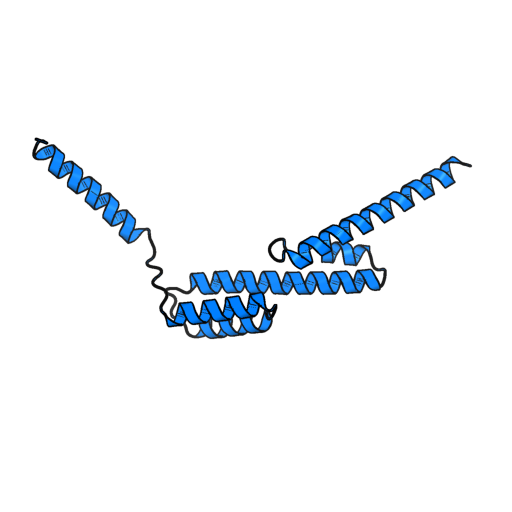 N N . PHE A 1 72 ? 11.280 4.436 -10.571 1.00 91.75 72 PHE A N 1
ATOM 574 C CA . PHE A 1 72 ? 11.210 3.154 -9.868 1.00 91.75 72 PHE A CA 1
ATOM 575 C C . PHE A 1 72 ? 11.216 3.332 -8.350 1.00 91.75 72 PHE A C 1
ATOM 577 O O . PHE A 1 72 ? 10.444 2.670 -7.663 1.00 91.75 72 PHE A O 1
ATOM 584 N N . LEU A 1 73 ? 12.016 4.267 -7.826 1.00 92.31 73 LEU A N 1
ATOM 585 C CA . LEU A 1 73 ? 11.995 4.613 -6.402 1.00 92.31 73 LEU A CA 1
ATOM 586 C C . LEU A 1 73 ? 10.655 5.219 -5.976 1.00 92.31 73 LEU A C 1
ATOM 588 O O . LEU A 1 73 ? 10.122 4.840 -4.939 1.00 92.31 73 LEU A O 1
ATOM 592 N N . GLU A 1 74 ? 10.076 6.105 -6.789 1.00 93.25 74 GLU A N 1
ATOM 593 C CA . GLU A 1 74 ? 8.749 6.675 -6.512 1.00 93.25 74 GLU A CA 1
ATOM 594 C C . GLU A 1 74 ? 7.661 5.588 -6.474 1.00 93.25 74 GLU A C 1
ATOM 596 O O . GLU A 1 74 ? 6.774 5.623 -5.620 1.00 93.25 74 GLU A O 1
ATOM 601 N N . ARG A 1 75 ? 7.727 4.597 -7.378 1.00 94.75 75 ARG A N 1
ATOM 602 C CA . ARG A 1 75 ? 6.803 3.448 -7.360 1.00 94.75 75 ARG A CA 1
ATOM 603 C C . ARG A 1 75 ? 7.064 2.527 -6.173 1.00 94.75 75 ARG A C 1
ATOM 605 O O . ARG A 1 75 ? 6.108 2.014 -5.603 1.00 94.75 75 ARG A O 1
ATOM 612 N N . MET A 1 76 ? 8.324 2.349 -5.782 1.00 96.12 76 MET A N 1
ATOM 613 C CA . MET A 1 76 ? 8.699 1.556 -4.611 1.00 96.12 76 MET A CA 1
ATOM 614 C C . MET A 1 76 ? 8.104 2.146 -3.339 1.00 96.12 76 MET A C 1
ATOM 616 O O . MET A 1 76 ? 7.436 1.438 -2.589 1.00 96.12 76 MET A O 1
ATOM 620 N N . GLU A 1 77 ? 8.293 3.447 -3.128 1.00 95.69 77 GLU A N 1
ATOM 621 C CA . GLU A 1 77 ? 7.734 4.151 -1.976 1.00 95.69 77 GLU A CA 1
ATOM 622 C C . GLU A 1 77 ? 6.205 4.025 -1.951 1.00 95.69 77 GLU A C 1
ATOM 624 O O . GLU A 1 77 ? 5.629 3.670 -0.925 1.00 95.69 77 GLU A O 1
ATOM 629 N N . LEU A 1 78 ? 5.543 4.220 -3.098 1.00 95.94 78 LEU A N 1
ATOM 630 C CA . LEU A 1 78 ? 4.094 4.058 -3.201 1.00 95.94 78 LEU A CA 1
ATOM 631 C C . LEU A 1 78 ? 3.635 2.633 -2.853 1.00 95.94 78 LEU A C 1
ATOM 633 O O . LEU A 1 78 ? 2.694 2.471 -2.077 1.00 95.94 78 LEU A O 1
ATOM 637 N N . ALA A 1 79 ? 4.286 1.607 -3.403 1.00 96.56 79 ALA A N 1
ATOM 638 C CA . ALA A 1 79 ? 3.933 0.213 -3.147 1.00 96.56 79 ALA A CA 1
ATOM 639 C C . ALA A 1 79 ? 4.110 -0.151 -1.663 1.00 96.56 79 ALA A C 1
ATOM 641 O O . ALA A 1 79 ? 3.235 -0.786 -1.075 1.00 96.56 79 ALA A O 1
ATOM 642 N N . GLN A 1 80 ? 5.196 0.309 -1.033 1.00 96.69 80 GLN A N 1
ATOM 643 C CA . GLN A 1 80 ? 5.447 0.116 0.398 1.00 96.69 80 GLN A CA 1
ATOM 644 C C . GLN A 1 80 ? 4.411 0.833 1.270 1.00 96.69 80 GLN A C 1
ATOM 646 O O . GLN A 1 80 ? 3.910 0.253 2.236 1.00 96.69 80 GLN A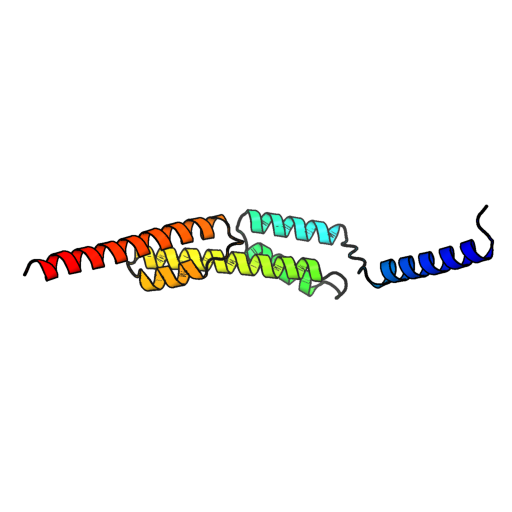 O 1
ATOM 651 N N . GLU A 1 81 ? 4.050 2.074 0.930 1.00 96.19 81 GLU A N 1
ATOM 652 C CA . GLU A 1 81 ? 3.017 2.825 1.645 1.00 96.19 81 GLU A CA 1
ATOM 653 C C . GLU A 1 81 ? 1.650 2.135 1.573 1.00 96.19 81 GLU A C 1
ATOM 655 O O . GLU A 1 81 ? 0.961 2.038 2.593 1.00 96.19 81 GLU A O 1
ATOM 660 N N . LEU A 1 82 ? 1.257 1.650 0.390 1.00 96.75 82 LEU A N 1
ATOM 661 C CA . LEU A 1 82 ? -0.009 0.941 0.197 1.00 96.75 82 LEU A CA 1
ATOM 662 C C . LEU A 1 82 ? -0.013 -0.404 0.930 1.00 96.75 82 LEU A C 1
ATOM 664 O O . LEU A 1 82 ? -0.975 -0.707 1.633 1.00 96.75 82 LEU A O 1
ATOM 668 N N . HIS A 1 83 ? 1.087 -1.158 0.867 1.00 97.19 83 HIS A N 1
ATOM 669 C CA . HIS A 1 83 ? 1.224 -2.415 1.598 1.00 97.19 83 HIS A CA 1
ATOM 670 C C . HIS A 1 83 ? 1.109 -2.222 3.117 1.00 97.19 83 HIS A C 1
ATOM 672 O O . HIS A 1 83 ? 0.365 -2.930 3.799 1.00 97.19 83 HIS A O 1
ATOM 678 N N . ALA A 1 84 ? 1.808 -1.220 3.660 1.00 96.75 84 ALA A N 1
ATOM 679 C CA . ALA A 1 84 ? 1.737 -0.891 5.079 1.00 96.75 84 ALA A CA 1
ATOM 680 C C . ALA A 1 84 ? 0.337 -0.401 5.487 1.00 96.75 84 ALA A C 1
ATOM 682 O O . ALA A 1 84 ? -0.135 -0.723 6.577 1.00 96.75 84 ALA A O 1
ATOM 683 N N . SER A 1 85 ? -0.334 0.358 4.615 1.00 96.94 85 SER A N 1
ATOM 684 C CA . SER A 1 85 ? -1.707 0.823 4.823 1.00 96.94 85 SER A CA 1
ATOM 685 C C . SER A 1 85 ? -2.702 -0.338 4.903 1.00 96.94 85 SER A C 1
ATOM 687 O O . SER A 1 85 ? -3.502 -0.396 5.839 1.00 96.94 85 SER A O 1
ATOM 689 N N . GLU A 1 86 ? -2.616 -1.294 3.978 1.00 97.06 86 GLU A N 1
ATOM 690 C CA . GLU A 1 86 ? -3.472 -2.483 3.953 1.00 97.06 86 GLU A CA 1
ATOM 691 C C . GLU A 1 86 ? -3.243 -3.383 5.176 1.00 97.06 86 GLU A C 1
ATOM 693 O O . GLU A 1 86 ? -4.197 -3.846 5.811 1.00 97.06 86 GLU A O 1
ATOM 698 N N . SER A 1 87 ? -1.979 -3.574 5.561 1.00 97.06 87 SER A N 1
ATOM 699 C CA . SER A 1 87 ? -1.614 -4.309 6.775 1.00 97.06 87 SER A CA 1
ATOM 700 C C . SER A 1 87 ? -2.163 -3.628 8.034 1.00 97.06 87 SER A C 1
ATOM 702 O O . SER A 1 87 ? -2.778 -4.279 8.881 1.00 97.06 87 SER A O 1
ATOM 704 N N . ALA A 1 88 ? -2.042 -2.298 8.129 1.00 97.94 88 ALA A N 1
ATOM 705 C CA . ALA A 1 88 ? -2.604 -1.530 9.236 1.00 97.94 88 ALA A CA 1
ATOM 706 C C . ALA A 1 88 ? -4.132 -1.649 9.308 1.00 97.94 88 ALA A C 1
ATOM 708 O O . ALA A 1 88 ? -4.674 -1.822 10.398 1.00 97.94 88 ALA A O 1
ATOM 709 N N . PHE A 1 89 ? -4.829 -1.600 8.170 1.00 97.94 89 PHE A N 1
ATOM 710 C CA . PHE A 1 89 ? -6.278 -1.790 8.134 1.00 97.94 89 PHE A CA 1
ATOM 711 C C . PHE A 1 89 ? -6.679 -3.200 8.586 1.00 97.94 89 PHE A C 1
ATOM 713 O O . PHE A 1 89 ? -7.592 -3.355 9.397 1.00 97.94 89 PHE A O 1
ATOM 720 N N . SER A 1 90 ? -5.963 -4.223 8.119 1.00 97.56 90 SER A N 1
ATOM 721 C CA . SER A 1 90 ? -6.211 -5.617 8.497 1.00 97.56 90 SER A CA 1
ATOM 722 C C . SER A 1 90 ? -6.015 -5.841 10.002 1.00 97.56 90 SER A C 1
ATOM 724 O O . SER A 1 90 ? -6.886 -6.411 10.660 1.00 97.56 90 SER A O 1
ATOM 726 N N . ALA A 1 91 ? -4.929 -5.309 10.572 1.00 97.94 91 ALA A N 1
ATOM 727 C CA . ALA A 1 91 ? -4.673 -5.350 12.013 1.00 97.94 91 ALA A CA 1
ATOM 728 C C . ALA A 1 91 ? -5.732 -4.573 12.816 1.00 97.94 91 ALA A C 1
ATOM 730 O O . ALA A 1 91 ? -6.193 -5.039 13.860 1.00 97.94 91 ALA A O 1
ATOM 731 N N . ALA A 1 92 ? -6.174 -3.413 12.317 1.00 96.81 92 ALA A N 1
ATOM 732 C CA . ALA A 1 92 ? -7.246 -2.647 12.945 1.00 96.81 92 ALA A CA 1
ATOM 733 C C . ALA A 1 92 ? -8.551 -3.447 13.009 1.00 96.81 92 ALA A C 1
ATOM 735 O O . ALA A 1 92 ? -9.191 -3.495 14.058 1.00 96.81 92 ALA A O 1
ATOM 736 N N . MET A 1 93 ? -8.925 -4.106 11.909 1.00 97.50 93 MET A N 1
ATOM 737 C CA . MET A 1 93 ? -10.126 -4.939 11.845 1.00 97.50 93 MET A CA 1
ATOM 738 C C . MET A 1 93 ? -10.037 -6.157 12.765 1.00 97.50 93 MET A C 1
ATOM 740 O O . MET A 1 93 ? -11.031 -6.505 13.399 1.00 97.50 93 MET A O 1
ATOM 744 N N . GLN A 1 94 ? -8.859 -6.772 12.891 1.00 97.75 94 GLN A N 1
ATOM 745 C CA . GLN A 1 94 ? -8.642 -7.846 13.857 1.00 97.75 94 GLN A CA 1
ATOM 746 C C . GLN A 1 94 ? -8.921 -7.360 15.287 1.00 97.75 94 GLN A C 1
ATOM 748 O O . GLN A 1 94 ? -9.781 -7.919 15.966 1.00 97.75 94 GLN A O 1
ATOM 753 N N . HIS A 1 95 ? -8.272 -6.277 15.720 1.00 94.81 95 HIS A N 1
ATOM 754 C CA . HIS A 1 95 ? -8.475 -5.737 17.066 1.00 94.81 95 HIS A CA 1
ATOM 755 C C . HIS A 1 95 ? -9.897 -5.223 17.299 1.00 94.81 95 HIS A C 1
ATOM 757 O O . HIS A 1 95 ? -10.421 -5.348 18.403 1.00 94.81 95 HIS A O 1
ATOM 763 N N . TYR A 1 96 ? -10.543 -4.676 16.268 1.00 93.56 96 TYR A N 1
ATOM 764 C CA . TYR A 1 96 ? -11.941 -4.262 16.337 1.00 93.56 96 TYR A CA 1
ATOM 765 C C . TYR A 1 96 ? -12.856 -5.458 16.628 1.00 93.56 96 TYR A C 1
ATOM 767 O O . TYR A 1 96 ? -13.695 -5.382 17.522 1.00 93.56 96 TYR A O 1
ATOM 775 N N . ASN A 1 97 ? -12.657 -6.577 15.926 1.00 93.25 97 ASN A N 1
ATOM 776 C CA . ASN A 1 97 ? -13.443 -7.798 16.116 1.00 93.25 97 ASN A CA 1
ATOM 777 C C . ASN A 1 97 ? -13.171 -8.472 17.472 1.00 93.25 97 ASN A C 1
ATOM 779 O O . ASN A 1 97 ? -14.062 -9.103 18.033 1.00 93.25 97 ASN A O 1
ATOM 783 N N . GLU A 1 98 ? -11.962 -8.318 18.013 1.00 94.88 98 GLU A N 1
ATOM 784 C CA . GLU A 1 98 ? -11.588 -8.773 19.360 1.00 94.88 98 GLU A CA 1
ATOM 785 C C . GLU A 1 98 ? -12.146 -7.874 20.483 1.00 94.88 98 GLU A C 1
ATOM 787 O O . GLU A 1 98 ? -11.988 -8.194 21.659 1.00 94.88 98 GLU A O 1
ATOM 792 N N . GLY A 1 99 ? -12.777 -6.740 20.152 1.00 90.44 99 GLY A N 1
ATOM 793 C CA . GLY A 1 99 ? -13.264 -5.753 21.126 1.00 90.44 99 GLY A CA 1
ATOM 794 C C . GLY A 1 99 ? -12.177 -4.821 21.680 1.00 90.44 99 GLY A C 1
ATOM 795 O O . GLY A 1 99 ? -12.455 -3.971 22.526 1.00 90.44 99 GLY A O 1
ATOM 796 N N . ASN A 1 100 ? -10.944 -4.924 21.180 1.00 92.44 100 ASN A N 1
ATOM 797 C CA . ASN A 1 100 ? -9.803 -4.088 21.551 1.00 92.44 100 ASN A CA 1
ATOM 798 C C . ASN A 1 100 ? -9.861 -2.726 20.834 1.00 92.44 100 ASN A C 1
ATOM 800 O O . ASN A 1 100 ? -8.979 -2.364 20.050 1.00 92.44 100 ASN A O 1
ATOM 804 N N . TYR A 1 101 ? -10.915 -1.946 21.092 1.00 91.00 101 TYR A N 1
ATOM 805 C CA . TYR A 1 101 ? -11.242 -0.742 20.318 1.00 91.00 101 TYR A CA 1
ATOM 806 C C . TYR A 1 101 ? -10.180 0.357 20.364 1.00 91.00 101 TYR A C 1
ATOM 808 O O . TYR A 1 101 ? -9.981 1.053 19.370 1.00 91.00 101 TYR A O 1
ATOM 816 N N . GLN A 1 102 ? -9.472 0.511 21.486 1.00 90.31 102 GLN A N 1
ATOM 817 C CA . GLN A 1 102 ? -8.399 1.500 21.596 1.00 90.31 102 GLN A CA 1
ATOM 818 C C . GLN A 1 102 ? -7.248 1.173 20.636 1.00 90.31 102 GLN A C 1
ATOM 820 O O . GLN A 1 102 ? -6.793 2.042 19.894 1.00 90.31 102 GLN A O 1
ATOM 825 N N . LEU A 1 103 ? -6.836 -0.094 20.592 1.00 92.81 103 LEU A N 1
ATOM 826 C CA . LEU A 1 103 ? -5.772 -0.550 19.706 1.00 92.81 103 LEU A CA 1
ATOM 827 C C . LEU A 1 103 ? -6.232 -0.532 18.242 1.00 92.81 103 LEU A C 1
ATOM 829 O O . LEU A 1 103 ? -5.501 -0.065 17.370 1.00 92.81 103 LEU A O 1
ATOM 833 N N . ALA A 1 104 ? -7.479 -0.931 17.974 1.00 94.62 104 ALA A N 1
ATOM 834 C CA . ALA A 1 104 ? -8.084 -0.811 16.649 1.00 94.62 104 ALA A CA 1
ATOM 835 C C . ALA A 1 104 ? -8.048 0.637 16.131 1.00 94.62 104 ALA A C 1
ATOM 837 O O . ALA A 1 104 ? -7.656 0.879 14.990 1.00 94.62 104 ALA A O 1
ATOM 838 N N . LEU A 1 105 ? -8.389 1.615 16.979 1.00 94.50 105 LEU A N 1
ATOM 839 C CA . LEU A 1 105 ? -8.355 3.039 16.642 1.00 94.50 105 LEU A CA 1
ATOM 840 C C . LEU A 1 105 ? -6.942 3.514 16.278 1.00 94.50 105 LEU A C 1
ATOM 842 O O . LEU A 1 105 ? -6.772 4.287 15.332 1.00 94.50 105 LEU A O 1
ATOM 846 N N . GLU A 1 106 ? -5.925 3.060 17.011 1.00 94.94 106 GLU A N 1
ATOM 847 C CA . GLU A 1 106 ? -4.527 3.369 16.703 1.00 94.94 106 GLU A CA 1
ATOM 848 C C . GLU A 1 106 ? -4.110 2.833 15.334 1.00 94.94 106 GLU A C 1
ATOM 850 O O . GLU A 1 106 ? -3.484 3.563 14.564 1.00 94.94 106 GLU A O 1
ATOM 855 N N . TYR A 1 107 ? -4.491 1.599 14.999 1.00 97.25 107 TYR A N 1
ATOM 856 C CA . TYR A 1 107 ? -4.196 1.016 13.692 1.00 97.25 107 TYR A CA 1
ATOM 857 C C . TYR A 1 107 ? -4.995 1.670 12.556 1.00 97.25 107 TYR A C 1
ATOM 859 O O . TYR A 1 107 ? -4.403 1.999 11.528 1.00 97.25 107 TYR A O 1
ATOM 867 N N . PHE A 1 108 ? -6.286 1.978 12.743 1.00 97.12 108 PHE A N 1
ATOM 868 C CA . PHE A 1 108 ? -7.078 2.702 11.737 1.00 97.12 108 PHE A CA 1
ATOM 869 C C . PHE A 1 108 ? -6.468 4.068 11.388 1.00 97.12 108 PHE A C 1
ATOM 871 O O . PHE A 1 108 ? -6.497 4.479 10.231 1.00 97.12 108 PHE A O 1
ATOM 878 N N . ARG A 1 109 ? -5.855 4.763 12.357 1.00 95.50 109 ARG A N 1
ATOM 879 C CA . ARG A 1 109 ? -5.162 6.046 12.125 1.00 95.50 109 ARG A CA 1
ATOM 880 C C . ARG A 1 109 ? -3.878 5.921 11.297 1.00 95.50 109 ARG A C 1
ATOM 882 O O . ARG A 1 109 ? -3.395 6.932 10.792 1.00 95.50 109 ARG A O 1
ATOM 889 N N . ARG A 1 110 ? -3.305 4.719 11.170 1.00 96.69 110 ARG A N 1
ATOM 890 C CA . ARG A 1 110 ? -2.087 4.471 10.376 1.00 96.69 110 ARG A CA 1
ATOM 891 C C . ARG A 1 110 ? -2.382 4.238 8.892 1.00 96.69 110 ARG A C 1
ATOM 893 O O . ARG A 1 110 ? -1.463 4.377 8.084 1.00 96.69 110 ARG A O 1
ATOM 900 N N . VAL A 1 111 ? -3.636 3.938 8.543 1.00 96.75 111 VAL A N 1
ATOM 901 C CA . VAL A 1 111 ? -4.105 3.760 7.160 1.00 96.75 111 VAL A CA 1
ATOM 902 C C . VAL A 1 111 ? -3.904 5.057 6.376 1.00 96.75 111 VAL A C 1
ATOM 904 O O . VAL A 1 111 ? -4.220 6.150 6.855 1.00 96.75 111 VAL A O 1
ATOM 907 N N . LYS A 1 112 ? -3.327 4.958 5.177 1.00 94.00 112 LYS A N 1
ATOM 908 C CA . LYS A 1 112 ? -2.868 6.121 4.409 1.00 94.00 112 LYS A CA 1
ATOM 909 C C . LYS A 1 112 ? -3.949 6.615 3.443 1.00 94.00 112 LYS A C 1
ATOM 911 O O . LYS A 1 112 ? -4.573 5.793 2.786 1.00 94.00 112 LYS A O 1
ATOM 916 N N . PRO A 1 113 ? -4.110 7.940 3.242 1.00 94.06 113 PRO A N 1
ATOM 917 C CA . PRO A 1 113 ? -5.107 8.486 2.310 1.00 94.06 113 PRO A CA 1
ATOM 918 C C . PRO A 1 113 ? -4.987 8.002 0.858 1.00 94.06 113 PRO A C 1
ATOM 920 O O . PRO A 1 113 ? -5.974 8.018 0.129 1.00 94.06 113 PRO A O 1
ATOM 923 N N . LYS A 1 114 ? -3.784 7.592 0.432 1.00 91.56 114 LYS A N 1
ATOM 924 C CA . LYS A 1 114 ? -3.534 7.035 -0.907 1.00 91.56 114 LYS A CA 1
ATOM 925 C C . LYS A 1 114 ? -4.225 5.679 -1.119 1.00 91.56 114 LYS A C 1
ATOM 927 O O . LYS A 1 114 ? -4.602 5.367 -2.242 1.00 91.56 114 LYS A O 1
ATOM 932 N N . ASP A 1 115 ? -4.443 4.910 -0.054 1.00 92.50 115 ASP A N 1
ATOM 933 C CA . ASP A 1 115 ? -5.252 3.691 -0.057 1.00 92.50 115 ASP A CA 1
ATOM 934 C C . ASP A 1 115 ? -6.723 4.068 0.161 1.00 92.50 115 ASP A C 1
ATOM 936 O O . ASP A 1 115 ? -7.284 3.937 1.249 1.00 92.50 115 ASP A O 1
ATOM 940 N N . VAL A 1 116 ? -7.340 4.636 -0.878 1.00 92.62 116 VAL A N 1
ATOM 941 C CA . VAL A 1 116 ? -8.652 5.302 -0.785 1.00 92.62 116 VAL A CA 1
ATOM 942 C C . VAL A 1 116 ? -9.723 4.393 -0.177 1.00 92.62 116 VAL A C 1
ATOM 944 O O . VAL A 1 116 ? -10.525 4.845 0.645 1.00 92.62 116 VAL A O 1
ATOM 947 N N . LYS A 1 117 ? -9.730 3.111 -0.559 1.00 93.56 117 LYS A N 1
ATOM 948 C CA . LYS A 1 117 ? -10.715 2.128 -0.098 1.00 93.56 117 LYS A CA 1
ATOM 949 C C . LYS A 1 117 ? -10.591 1.891 1.406 1.00 93.56 117 LYS A C 1
ATOM 951 O O . LYS A 1 117 ? -11.556 2.128 2.135 1.00 93.56 117 LYS A O 1
ATOM 956 N N . ASN A 1 118 ? -9.420 1.459 1.874 1.00 95.69 118 ASN A N 1
ATOM 957 C CA . ASN A 1 118 ? -9.238 1.147 3.289 1.00 95.69 118 ASN A CA 1
ATOM 958 C C . ASN A 1 118 ? -9.254 2.417 4.140 1.00 95.69 118 ASN A C 1
ATOM 960 O O . ASN A 1 118 ? -9.757 2.393 5.257 1.00 95.69 118 ASN A O 1
ATOM 964 N N . PHE A 1 119 ? -8.774 3.547 3.615 1.00 96.62 119 PHE A N 1
ATOM 965 C CA . PHE A 1 119 ? -8.815 4.826 4.320 1.00 96.62 119 PHE A CA 1
ATOM 966 C C . PHE A 1 119 ? -10.247 5.290 4.585 1.00 96.62 119 PHE A C 1
ATOM 968 O O . PHE A 1 119 ? -10.555 5.753 5.683 1.00 96.62 119 PHE A O 1
ATOM 975 N N . THR A 1 120 ? -11.138 5.139 3.604 1.00 96.62 120 THR A N 1
ATOM 976 C CA . THR A 1 120 ? -12.552 5.503 3.761 1.00 96.62 120 THR A CA 1
ATOM 977 C C . THR A 1 120 ? -13.212 4.619 4.817 1.00 96.62 120 THR A C 1
ATOM 979 O O . THR A 1 120 ? -13.774 5.140 5.780 1.00 96.62 120 THR A O 1
ATOM 982 N N . ALA A 1 121 ? -13.032 3.300 4.715 1.00 96.44 121 ALA A N 1
ATOM 983 C CA . ALA A 1 121 ? -13.553 2.351 5.696 1.00 96.44 121 ALA A CA 1
ATOM 984 C C . ALA A 1 121 ? -12.981 2.591 7.109 1.00 96.44 121 ALA A C 1
ATOM 986 O O . ALA A 1 121 ? -13.711 2.562 8.099 1.00 96.44 121 ALA A O 1
ATOM 987 N N . ALA A 1 122 ? -11.685 2.897 7.223 1.00 96.38 122 ALA A N 1
ATOM 988 C CA . ALA A 1 122 ? -11.045 3.219 8.496 1.00 96.38 122 ALA A CA 1
ATOM 989 C C . ALA A 1 122 ? -11.660 4.469 9.136 1.00 96.38 122 ALA A C 1
ATOM 991 O O . ALA A 1 122 ? -11.922 4.487 10.338 1.00 96.38 122 ALA A O 1
ATOM 992 N N . ARG A 1 123 ? -11.929 5.514 8.342 1.00 96.25 123 ARG A N 1
ATOM 993 C CA . ARG A 1 123 ? -12.575 6.737 8.834 1.00 96.25 123 ARG A CA 1
ATOM 994 C C . ARG A 1 123 ? -13.997 6.487 9.318 1.00 96.25 123 ARG A C 1
ATOM 996 O O . ARG A 1 123 ? -14.359 7.019 10.365 1.00 96.25 123 ARG A O 1
ATOM 1003 N N . GLU A 1 124 ? -14.770 5.677 8.603 1.00 95.44 124 GLU A N 1
ATOM 1004 C CA . GLU A 1 124 ? -16.111 5.269 9.035 1.00 95.44 124 GLU A CA 1
ATOM 1005 C C . GLU A 1 124 ? -16.052 4.560 10.394 1.00 95.44 124 GLU A C 1
ATOM 1007 O O . GLU A 1 124 ? -16.740 4.968 11.331 1.00 95.44 124 GLU A O 1
ATOM 1012 N N . LYS A 1 125 ? -15.141 3.591 10.556 1.00 93.62 125 LYS A N 1
ATOM 1013 C CA . LYS A 1 125 ? -14.946 2.882 11.832 1.00 93.62 125 LYS A CA 1
ATOM 1014 C C . LYS A 1 125 ? -14.473 3.779 12.968 1.00 93.62 125 LYS A C 1
ATOM 1016 O O . LYS A 1 125 ? -14.971 3.660 14.086 1.00 93.62 125 LYS A O 1
ATOM 1021 N N . ILE A 1 126 ? -13.576 4.724 12.699 1.00 93.31 126 ILE A N 1
ATOM 1022 C CA . ILE A 1 126 ? -13.169 5.735 13.684 1.00 93.31 126 ILE A CA 1
ATOM 1023 C C . ILE A 1 126 ? -14.381 6.560 14.149 1.00 93.31 126 ILE A C 1
ATOM 1025 O O . ILE A 1 126 ? -14.527 6.817 15.345 1.00 93.31 126 ILE A O 1
ATOM 1029 N N . CYS A 1 127 ? -15.257 6.977 13.231 1.00 91.25 127 CYS A N 1
ATOM 1030 C CA . CYS A 1 127 ? -16.467 7.725 13.573 1.00 91.25 127 CYS A CA 1
ATOM 1031 C C . CYS A 1 127 ? -17.445 6.893 14.416 1.00 91.25 127 CYS A C 1
ATOM 1033 O O . CYS A 1 127 ? -17.943 7.403 15.420 1.00 91.25 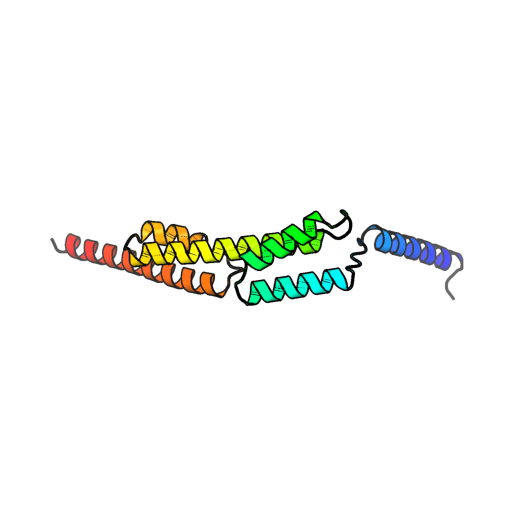127 CYS A O 1
ATOM 1035 N N . GLU A 1 128 ? -17.676 5.627 14.058 1.00 89.81 128 GLU A N 1
ATOM 1036 C CA . GLU A 1 128 ? -18.516 4.704 14.835 1.00 89.81 128 GLU A CA 1
ATOM 1037 C C . GLU A 1 128 ? -18.023 4.566 16.285 1.00 89.81 128 GLU A C 1
ATOM 1039 O O . GLU A 1 128 ? -18.803 4.751 17.222 1.00 89.81 128 GLU A O 1
ATOM 1044 N N . LEU A 1 129 ? -16.723 4.305 16.471 1.00 86.69 129 LEU A N 1
ATOM 1045 C CA . LEU A 1 129 ? -16.106 4.139 17.792 1.00 86.69 129 LEU A CA 1
ATOM 1046 C C . LEU A 1 129 ? -16.161 5.422 18.629 1.00 86.69 129 LEU A C 1
ATOM 1048 O O . LEU A 1 129 ? -16.449 5.388 19.823 1.00 86.69 129 LEU A O 1
ATOM 1052 N N . ASN A 1 130 ? -15.923 6.582 18.016 1.00 82.88 130 ASN A N 1
ATOM 1053 C CA . ASN A 1 130 ? -16.029 7.851 18.734 1.00 82.88 130 ASN A CA 1
ATOM 1054 C C . ASN A 1 130 ? -17.476 8.128 19.176 1.00 82.88 130 ASN A C 1
ATOM 1056 O O . ASN A 1 130 ? -17.697 8.634 20.275 1.00 82.88 130 ASN A O 1
ATOM 1060 N N . MET A 1 131 ? -18.470 7.783 18.351 1.00 79.00 131 MET A N 1
ATOM 1061 C CA . MET A 1 131 ? -19.880 7.949 18.710 1.00 79.00 131 MET A CA 1
ATOM 1062 C C . MET A 1 131 ? -20.323 7.003 19.828 1.00 79.00 131 MET A C 1
ATOM 1064 O O . MET A 1 131 ? -21.137 7.415 20.655 1.00 79.00 131 MET A O 1
ATOM 1068 N N . SER A 1 132 ? -19.824 5.761 19.876 1.00 76.12 132 SER A N 1
ATOM 1069 C CA . SER A 1 132 ? -20.147 4.843 20.977 1.00 76.12 132 SER A CA 1
ATOM 1070 C C . SER A 1 132 ? -19.588 5.356 22.303 1.00 76.12 132 SER A C 1
ATOM 1072 O O . SER A 1 132 ? -20.341 5.467 23.263 1.00 76.12 132 SER A O 1
ATOM 1074 N N . ILE A 1 133 ? -18.330 5.808 22.316 1.00 71.88 133 ILE A N 1
ATOM 1075 C CA . ILE A 1 133 ? -17.697 6.391 23.509 1.00 71.88 133 ILE A CA 1
ATOM 1076 C C . ILE A 1 133 ? -18.496 7.598 24.023 1.00 71.88 133 ILE A C 1
ATOM 1078 O O . ILE A 1 133 ? -18.769 7.706 25.216 1.00 71.88 133 ILE A O 1
ATOM 1082 N N . VAL A 1 134 ? -18.922 8.500 23.132 1.00 64.75 134 VAL A N 1
ATOM 1083 C CA . VAL A 1 134 ? -19.734 9.667 23.524 1.00 64.75 134 VAL A CA 1
ATOM 1084 C C . VAL A 1 134 ? -21.086 9.245 24.108 1.00 64.75 134 VAL A C 1
ATOM 1086 O O . VAL A 1 134 ? -21.530 9.832 25.095 1.00 64.75 134 VAL A O 1
ATOM 1089 N N . LYS A 1 135 ? -21.740 8.229 23.533 1.00 71.31 135 LYS A N 1
ATOM 1090 C CA . LYS A 1 135 ? -23.015 7.710 24.055 1.00 71.31 135 LYS A CA 1
ATOM 1091 C C . LYS A 1 135 ? -22.865 7.115 25.452 1.00 71.31 135 LYS A C 1
ATOM 1093 O O . LYS A 1 135 ? -23.730 7.358 26.290 1.00 71.31 135 LYS A O 1
ATOM 1098 N N . ASP A 1 136 ? -21.786 6.384 25.702 1.00 75.44 136 ASP A N 1
ATOM 1099 C CA . ASP A 1 136 ? -21.536 5.769 27.007 1.00 75.44 136 ASP A CA 1
ATOM 1100 C C . ASP A 1 136 ? -21.312 6.841 28.087 1.00 75.44 136 ASP A C 1
ATOM 1102 O O . ASP A 1 136 ? -21.943 6.792 29.141 1.00 75.44 136 ASP A O 1
ATOM 1106 N N . VAL A 1 137 ? -20.550 7.898 27.777 1.00 70.19 137 VAL A N 1
ATOM 1107 C CA . VAL A 1 137 ? -20.334 9.039 28.691 1.00 70.19 137 VAL A CA 1
ATOM 1108 C C . VAL A 1 137 ? -21.630 9.798 29.004 1.00 70.19 137 VAL A C 1
ATOM 1110 O O . VAL A 1 137 ? -21.840 10.228 30.141 1.00 70.19 137 VAL A O 1
ATOM 1113 N N . ILE A 1 138 ? -22.511 9.995 28.015 1.00 69.38 138 ILE A N 1
ATOM 1114 C CA . ILE A 1 138 ? -23.814 10.649 28.238 1.00 69.38 138 ILE A CA 1
ATOM 1115 C C . ILE A 1 138 ? -24.680 9.792 29.166 1.00 69.38 138 ILE A C 1
ATOM 1117 O O . ILE A 1 138 ? -25.243 10.315 30.127 1.00 69.38 138 ILE A O 1
ATOM 1121 N N . ARG A 1 139 ? -24.733 8.478 28.923 1.00 74.56 139 ARG A N 1
ATOM 1122 C CA . ARG A 1 139 ? -25.524 7.543 29.730 1.00 74.56 139 ARG A CA 1
ATOM 1123 C C . ARG A 1 139 ? -25.044 7.493 31.184 1.00 74.56 139 ARG A C 1
ATOM 1125 O O . ARG A 1 139 ? -25.868 7.513 32.092 1.00 74.56 139 ARG A O 1
ATOM 1132 N N . GLU A 1 140 ? -23.733 7.482 31.424 1.00 70.12 140 GLU A N 1
ATOM 1133 C CA . GLU A 1 140 ? -23.174 7.542 32.784 1.00 70.12 140 GLU A CA 1
ATOM 1134 C C . GLU A 1 140 ? -23.543 8.846 33.507 1.00 70.12 140 GLU A C 1
ATOM 1136 O O . GLU A 1 140 ? -23.924 8.825 34.681 1.00 70.12 140 GLU A O 1
ATOM 1141 N N . LYS A 1 141 ? -23.506 9.986 32.802 1.00 68.69 141 LYS A N 1
ATOM 1142 C CA . LYS A 1 141 ? -23.919 11.275 33.372 1.00 68.69 141 LYS A CA 1
ATOM 1143 C C . LYS A 1 141 ? -25.402 11.314 33.734 1.00 68.69 141 LYS A C 1
ATOM 1145 O O . LYS A 1 141 ? -25.727 11.793 34.816 1.00 68.69 141 LYS A O 1
ATOM 1150 N N . GLU A 1 142 ? -26.283 10.793 32.884 1.00 69.50 142 GLU A N 1
ATOM 1151 C CA . GLU A 1 142 ? -27.727 10.729 33.156 1.00 69.50 142 GLU A CA 1
ATOM 1152 C C . GLU A 1 142 ? -28.054 9.862 34.381 1.00 69.50 142 GLU A C 1
ATOM 1154 O O . GLU A 1 142 ? -28.919 10.225 35.174 1.00 69.50 142 GLU A O 1
ATOM 1159 N N . ILE A 1 143 ? -27.326 8.760 34.582 1.00 69.38 143 ILE A N 1
ATOM 1160 C CA . ILE A 1 143 ? -27.499 7.883 35.750 1.00 69.38 143 ILE A CA 1
ATOM 1161 C C . ILE A 1 143 ? -26.984 8.560 37.031 1.00 69.38 143 ILE A C 1
ATOM 1163 O O . ILE A 1 143 ? -27.642 8.496 38.066 1.00 69.38 143 ILE A O 1
ATOM 1167 N N . SER A 1 144 ? -25.833 9.238 36.967 1.00 65.88 144 SER A N 1
ATOM 1168 C CA . SER A 1 144 ? -25.233 9.920 38.128 1.00 65.88 144 SER A CA 1
ATOM 1169 C C . SER A 1 144 ? -25.943 11.215 38.546 1.00 65.88 144 SER A C 1
ATOM 1171 O O . SER A 1 144 ? -25.861 11.600 39.706 1.00 65.88 144 SER A O 1
ATOM 1173 N N . GLY A 1 145 ? -26.641 11.888 37.625 1.00 57.03 145 GLY A N 1
ATOM 1174 C CA . GLY A 1 145 ? -27.414 13.106 37.902 1.00 57.03 145 GLY A CA 1
ATOM 1175 C C . GLY A 1 145 ? -28.860 12.859 38.349 1.00 57.03 145 GLY A C 1
ATOM 1176 O O . GLY A 1 145 ? -29.574 13.819 38.626 1.00 57.03 145 GLY A O 1
ATOM 1177 N N . ALA A 1 146 ? -29.301 11.598 38.382 1.00 56.50 146 ALA A N 1
ATOM 1178 C CA . ALA A 1 146 ? -30.630 11.183 38.835 1.00 56.50 146 ALA A CA 1
ATOM 1179 C C . ALA A 1 146 ? -30.652 10.661 40.292 1.00 56.50 146 ALA A C 1
ATOM 1181 O O . ALA A 1 146 ? -31.701 10.199 40.749 1.00 56.50 146 ALA A O 1
ATOM 1182 N N . GLN A 1 147 ? -29.516 10.717 40.999 1.00 46.28 147 GLN A N 1
ATOM 1183 C CA . GLN A 1 147 ? -29.375 10.453 42.441 1.00 46.28 147 GLN A CA 1
ATOM 1184 C C . GLN A 1 147 ? -29.290 11.764 43.224 1.00 46.28 147 GLN A C 1
ATOM 1186 O O . GLN A 1 147 ? -29.834 11.790 44.350 1.00 46.28 147 GLN A O 1
#

pLDDT: mean 86.18, std 12.91, range [46.28, 97.94]

Secondary structure (DSSP, 8-state):
---HHHHHHHHHHHHHHHHHHHHHS------HHHHHHHHHHHHHHHTT-HHHHHHHHHHHHHHS-STT-HHHHHHHHHHHHHHHHHHHHHHHHHHHHTT-HHHHHHHHTTS-TTSHHHHHHHHHHHHHHHHHHHHHHHHHHHHHTT-

Foldseek 3Di:
DDDPVVVVVVVVVVVVVVVCVVVVDQPLPQDPVNVVLVVVLVVCVVVVVLVVSLVSLVVVLVPDDPRNNVVSVVSNVVSVLLNLLVVLLVVLVVCVVVVVNVSSLVSLVSRDVSNVVSVVVSVVSNVVSVVVVVVVVVVVVVVVVVD